Protein AF-A0A0A1UZB1-F1 (afdb_monomer_lite)

InterPro domains:
  IPR011012 Longin-like domain superfamily [SSF64356] (2-41)
  IPR022775 AP complex, mu/sigma subunit [PF01217] (2-42)
  IPR039652 Coatomer subunit zeta [PTHR11043] (2-69)

Sequence (79 aa):
QSVDKRTIIENYDLVSLAIDEIVDDGVILETDPTIIVQRVSRAPAQDVPIGRIDLSEQGVNNLAQLGKSKLADWLRQGL

Organism: NCBI:txid568076

Radius of gyration: 24.56 Å; chains: 1; bounding box: 45×54×46 Å

Secondary structure (DSSP, 8-state):
----HHHHHHTHHHHHHHHHHHEETTEE----HHHHHHHHTS-------GGGS--SHHHHHHHHHHHHHHHHHHHHH--

Foldseek 3Di:
DDDDPVVCVVPVQLVVQLVCQQDDPNDGHDDPPVVSCVVSVDDDPPPPPPVPCPPDPVSVVVVVVVVVVVVVVVVVVVD

Structure (mmCIF, N/CA/C/O backbone):
data_AF-A0A0A1UZB1-F1
#
_entry.id   AF-A0A0A1UZB1-F1
#
loop_
_atom_site.group_PDB
_atom_site.id
_atom_s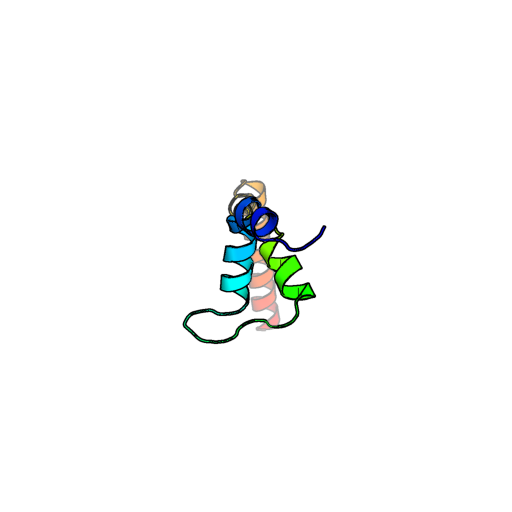ite.type_symbol
_atom_site.label_atom_id
_atom_site.label_alt_id
_atom_site.label_comp_id
_atom_site.label_asym_id
_atom_site.label_entity_id
_atom_site.label_seq_id
_atom_site.pdbx_PDB_ins_code
_atom_site.Cartn_x
_atom_site.Cartn_y
_atom_site.Cartn_z
_atom_site.occupancy
_atom_site.B_iso_or_equiv
_atom_site.auth_seq_id
_atom_site.auth_comp_id
_atom_site.auth_asym_id
_atom_site.auth_atom_id
_atom_site.pdbx_PDB_model_num
ATOM 1 N N . GLN A 1 1 ? -1.160 -8.851 14.901 1.00 63.28 1 GLN A N 1
ATOM 2 C CA . GLN A 1 1 ? -2.613 -8.785 14.654 1.00 63.28 1 GLN A CA 1
ATOM 3 C C . GLN A 1 1 ? -2.985 -10.016 13.847 1.00 63.28 1 GLN A C 1
ATOM 5 O O . GLN A 1 1 ? -2.271 -10.317 12.900 1.00 63.28 1 GLN A O 1
ATOM 10 N N . SER A 1 2 ? -3.982 -10.790 14.274 1.00 81.50 2 SER A N 1
ATOM 11 C CA . SER A 1 2 ? -4.442 -11.941 13.486 1.00 81.50 2 SER A CA 1
ATOM 12 C C . SER A 1 2 ? -5.292 -11.431 12.328 1.00 81.50 2 SER A C 1
ATOM 14 O O . SER A 1 2 ? -6.080 -10.511 12.528 1.00 81.50 2 SER A O 1
ATOM 16 N N . VAL A 1 3 ? -5.144 -12.009 11.137 1.00 87.75 3 VAL A N 1
ATOM 17 C CA . VAL A 1 3 ? -6.017 -11.687 10.003 1.00 87.75 3 VAL A CA 1
ATOM 18 C C . VAL A 1 3 ? -7.301 -12.490 10.170 1.00 87.75 3 VAL A C 1
ATOM 20 O O . VAL A 1 3 ? -7.327 -13.696 9.941 1.00 87.75 3 VAL A O 1
ATOM 23 N N . ASP A 1 4 ? -8.357 -11.830 10.624 1.00 94.44 4 ASP A N 1
ATOM 24 C CA . ASP A 1 4 ? -9.695 -12.397 10.735 1.00 94.44 4 ASP A CA 1
ATOM 25 C C . ASP A 1 4 ? -10.722 -11.510 10.018 1.00 94.44 4 ASP A C 1
ATOM 27 O O . ASP A 1 4 ? -10.466 -10.347 9.699 1.00 94.44 4 ASP A O 1
ATOM 31 N N . LYS A 1 5 ? -11.911 -12.065 9.749 1.00 94.25 5 LYS A N 1
ATOM 32 C CA . LYS A 1 5 ? -12.970 -11.357 9.010 1.00 94.25 5 LYS A CA 1
ATOM 33 C C . LYS A 1 5 ? -13.306 -10.008 9.648 1.00 94.25 5 LYS A C 1
ATOM 35 O O . LYS A 1 5 ? -13.575 -9.048 8.932 1.00 94.25 5 LYS A O 1
ATOM 40 N N . ARG A 1 6 ? -13.291 -9.937 10.981 1.00 94.81 6 ARG A N 1
ATOM 41 C CA . ARG A 1 6 ? -13.568 -8.704 11.710 1.00 94.81 6 ARG A CA 1
ATOM 42 C C . ARG A 1 6 ? -12.490 -7.652 11.453 1.00 94.81 6 ARG A C 1
ATOM 44 O O . ARG A 1 6 ? -12.848 -6.552 11.052 1.00 94.81 6 ARG A O 1
ATOM 51 N N . THR A 1 7 ? -11.208 -8.004 11.579 1.00 94.38 7 THR A N 1
ATOM 52 C CA . THR A 1 7 ? -10.095 -7.082 11.293 1.00 94.38 7 THR A CA 1
ATOM 53 C C . THR A 1 7 ? -10.135 -6.561 9.855 1.00 94.38 7 THR A C 1
ATOM 55 O O . THR A 1 7 ? -9.893 -5.376 9.637 1.00 94.38 7 THR A O 1
ATOM 58 N N . ILE A 1 8 ? -10.470 -7.412 8.878 1.00 94.44 8 ILE A N 1
ATOM 59 C CA . ILE A 1 8 ? -10.587 -6.998 7.468 1.00 94.44 8 ILE A CA 1
ATOM 60 C C . ILE A 1 8 ? -11.705 -5.968 7.293 1.00 94.44 8 ILE A C 1
ATOM 62 O O . ILE A 1 8 ? -11.508 -4.970 6.613 1.00 94.44 8 ILE A O 1
ATOM 66 N N . ILE A 1 9 ? -12.866 -6.189 7.916 1.00 95.50 9 ILE A N 1
ATOM 67 C CA . ILE A 1 9 ? -14.004 -5.264 7.822 1.00 95.50 9 ILE A CA 1
ATOM 68 C C . ILE A 1 9 ? -13.690 -3.938 8.524 1.00 95.50 9 ILE A C 1
ATOM 70 O O . ILE A 1 9 ? -13.995 -2.877 7.989 1.00 95.50 9 ILE A O 1
ATOM 74 N N . GLU A 1 10 ? -13.060 -3.986 9.699 1.00 95.50 10 GLU A N 1
ATOM 75 C CA . GLU A 1 10 ? -12.676 -2.790 10.461 1.00 95.50 10 GLU A CA 1
ATOM 76 C C . GLU A 1 10 ? -11.626 -1.936 9.728 1.00 95.50 10 GLU A C 1
ATOM 78 O O . GLU A 1 10 ? -11.583 -0.727 9.932 1.00 95.50 10 GLU A O 1
ATOM 83 N N . ASN A 1 11 ? -10.819 -2.542 8.849 1.00 92.75 11 ASN A N 1
ATOM 84 C CA . ASN A 1 11 ? -9.769 -1.871 8.073 1.00 92.75 11 ASN A CA 1
ATOM 85 C C . ASN A 1 11 ? -10.028 -1.943 6.559 1.00 92.75 11 ASN A C 1
ATOM 87 O O . ASN A 1 11 ? -9.086 -1.942 5.766 1.00 92.75 11 ASN A O 1
ATOM 91 N N . TYR A 1 12 ? -11.298 -2.032 6.152 1.00 94.75 12 TYR A N 1
ATOM 92 C CA . TYR A 1 12 ? -11.664 -2.287 4.757 1.00 94.75 12 TYR A CA 1
ATOM 93 C C . TYR A 1 12 ? -11.135 -1.221 3.789 1.00 94.75 12 TYR A C 1
ATOM 95 O O . TYR A 1 12 ? -10.753 -1.560 2.677 1.00 94.75 12 TYR A O 1
ATOM 103 N N . ASP A 1 13 ? -11.051 0.037 4.225 1.00 93.31 13 ASP A N 1
ATOM 104 C CA . ASP A 1 13 ? -10.477 1.141 3.446 1.00 93.31 13 ASP A CA 1
ATOM 105 C C . ASP A 1 13 ? -9.041 0.831 2.984 1.00 93.31 13 ASP A C 1
ATOM 107 O O . ASP A 1 13 ? -8.755 0.770 1.790 1.00 93.31 13 ASP A O 1
ATOM 111 N N . LEU A 1 14 ? -8.160 0.469 3.923 1.00 92.62 14 LEU A N 1
ATOM 112 C CA . LEU A 1 14 ? -6.778 0.082 3.618 1.00 92.62 14 LEU A CA 1
ATOM 113 C C . LEU A 1 14 ? -6.693 -1.183 2.757 1.00 92.62 14 LEU A C 1
ATOM 115 O O . LEU A 1 14 ? -5.823 -1.284 1.895 1.00 92.62 14 LEU A O 1
ATOM 119 N N . VAL A 1 15 ? -7.584 -2.153 2.980 1.00 94.00 15 VAL A N 1
ATOM 120 C CA . VAL A 1 15 ? -7.633 -3.382 2.172 1.00 94.00 15 VAL A CA 1
ATOM 121 C C . VAL A 1 15 ? -8.053 -3.071 0.736 1.00 94.00 15 VAL A C 1
ATOM 123 O O . VAL A 1 15 ? -7.473 -3.620 -0.196 1.00 94.00 15 VAL A O 1
ATOM 126 N N . SER A 1 16 ? -9.021 -2.175 0.547 1.00 94.00 16 SER A N 1
ATOM 127 C CA . SER A 1 16 ? -9.474 -1.742 -0.775 1.00 94.00 16 SER A CA 1
ATOM 128 C C . SER A 1 16 ? -8.370 -0.995 -1.524 1.00 94.00 16 SER A C 1
ATOM 130 O O . SER A 1 16 ? -8.156 -1.273 -2.699 1.00 94.00 16 SER A O 1
ATOM 132 N N . LEU A 1 17 ? -7.630 -0.114 -0.843 1.00 93.75 17 LEU A N 1
ATOM 133 C CA . LEU A 1 17 ? -6.473 0.581 -1.421 1.00 93.75 17 LEU A CA 1
ATOM 134 C C . LEU A 1 17 ? -5.350 -0.389 -1.807 1.00 93.75 17 LEU A C 1
ATOM 136 O O . LEU A 1 17 ? -4.727 -0.237 -2.851 1.00 93.75 17 LEU A O 1
ATOM 140 N N . ALA A 1 18 ? -5.096 -1.414 -0.990 1.00 93.94 1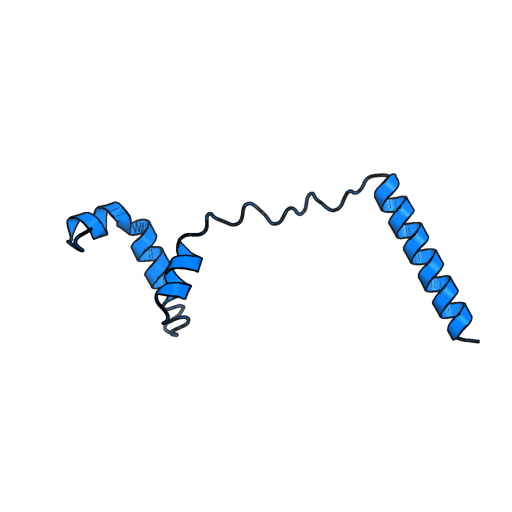8 ALA A N 1
ATOM 141 C CA . ALA A 1 18 ? -4.109 -2.437 -1.324 1.00 93.94 18 ALA A CA 1
ATOM 142 C C . ALA A 1 18 ? -4.496 -3.223 -2.583 1.00 93.94 18 ALA A C 1
ATOM 144 O O . ALA A 1 18 ? -3.617 -3.583 -3.355 1.00 93.94 18 ALA A O 1
ATOM 145 N N . ILE A 1 19 ? -5.788 -3.481 -2.804 1.00 94.31 19 ILE A N 1
ATOM 146 C CA . ILE A 1 19 ? -6.262 -4.162 -4.016 1.00 94.31 19 ILE A CA 1
ATOM 147 C C . ILE A 1 19 ? -6.061 -3.280 -5.256 1.00 94.31 19 ILE A C 1
ATOM 149 O O . ILE A 1 19 ? -5.561 -3.792 -6.255 1.00 94.31 19 ILE A O 1
ATOM 153 N N . ASP A 1 20 ? -6.391 -1.990 -5.165 1.00 93.44 20 ASP A N 1
ATOM 154 C CA . ASP A 1 20 ? -6.199 -0.995 -6.235 1.00 93.44 20 ASP A CA 1
ATOM 155 C C . ASP A 1 20 ? -4.723 -0.878 -6.660 1.00 93.44 20 ASP A C 1
ATOM 157 O O . ASP A 1 20 ? -4.396 -0.850 -7.840 1.00 93.44 20 ASP A O 1
ATOM 161 N N . GLU A 1 21 ? -3.795 -0.929 -5.699 1.00 93.44 21 GLU A N 1
ATOM 162 C CA . GLU A 1 21 ? -2.356 -0.890 -5.994 1.00 93.44 21 GLU A CA 1
ATOM 163 C C . GLU A 1 21 ? -1.829 -2.198 -6.618 1.00 93.44 21 GLU A C 1
ATOM 165 O O . GLU A 1 21 ? -0.850 -2.188 -7.367 1.00 93.44 21 GLU A O 1
ATOM 170 N N . ILE A 1 22 ? -2.447 -3.344 -6.310 1.00 95.69 22 ILE A N 1
ATOM 171 C CA . ILE A 1 22 ? -2.026 -4.642 -6.863 1.00 95.69 22 ILE A CA 1
ATOM 172 C C . ILE A 1 22 ? -2.520 -4.795 -8.303 1.00 95.69 22 ILE A C 1
ATOM 174 O O . ILE A 1 22 ? -1.775 -5.289 -9.155 1.00 95.69 22 ILE A O 1
ATOM 178 N N . VAL A 1 23 ? -3.771 -4.413 -8.577 1.00 95.69 23 VAL A N 1
ATOM 179 C CA . VAL A 1 23 ? -4.415 -4.595 -9.882 1.00 95.69 23 VAL A CA 1
ATOM 180 C C . VAL A 1 23 ? -5.170 -3.340 -10.292 1.00 95.69 23 VAL A C 1
ATOM 182 O O . VAL A 1 23 ? -6.122 -2.954 -9.621 1.00 95.69 23 VAL A O 1
ATOM 185 N N . ASP A 1 24 ? -4.836 -2.821 -11.471 1.00 90.00 24 ASP A N 1
ATOM 186 C CA . ASP A 1 24 ? -5.547 -1.720 -12.121 1.00 90.00 24 ASP A CA 1
ATOM 187 C C . ASP A 1 24 ? -5.998 -2.149 -13.524 1.00 90.00 24 ASP A C 1
ATOM 189 O O . ASP A 1 24 ? -5.229 -2.758 -14.270 1.00 90.00 24 ASP A O 1
ATOM 193 N N . ASP A 1 25 ? -7.268 -1.918 -13.863 1.00 89.44 25 ASP A N 1
ATOM 194 C CA . ASP A 1 25 ? -7.902 -2.310 -15.136 1.00 89.44 25 ASP A CA 1
ATOM 195 C C . ASP A 1 25 ? -7.626 -3.767 -15.594 1.00 89.44 25 ASP A C 1
ATOM 197 O O . ASP A 1 25 ? -7.599 -4.101 -16.782 1.00 89.44 25 ASP A O 1
ATOM 201 N N . GLY A 1 26 ? -7.437 -4.684 -14.637 1.00 90.19 26 GLY A N 1
ATOM 202 C CA . GLY A 1 26 ? -7.130 -6.097 -14.899 1.00 90.19 26 GLY A CA 1
ATOM 203 C C . GLY A 1 26 ? -5.655 -6.390 -15.202 1.00 90.19 26 GLY A C 1
ATOM 204 O O . GLY A 1 26 ? -5.312 -7.528 -15.531 1.00 90.19 26 GLY A O 1
ATOM 205 N N . VAL A 1 27 ? -4.779 -5.396 -15.063 1.00 93.88 27 VAL A N 1
ATOM 206 C CA . VAL A 1 27 ? -3.324 -5.509 -15.168 1.00 93.88 27 VAL A CA 1
ATOM 207 C C . VAL A 1 27 ? -2.718 -5.508 -13.770 1.00 93.88 27 VAL A C 1
ATOM 209 O O . VAL A 1 27 ? -3.032 -4.666 -12.937 1.00 93.88 27 VAL A O 1
ATOM 212 N N . ILE A 1 28 ? -1.822 -6.456 -13.508 1.00 94.56 28 ILE A N 1
ATOM 213 C CA . ILE A 1 28 ? -1.062 -6.481 -12.256 1.00 94.56 28 ILE A CA 1
ATOM 214 C C . ILE A 1 28 ? -0.005 -5.374 -12.315 1.00 94.56 28 ILE A C 1
ATOM 216 O O . ILE A 1 28 ? 0.847 -5.398 -13.207 1.00 94.56 28 ILE A O 1
ATOM 220 N N . LEU A 1 29 ? -0.055 -4.431 -11.373 1.00 93.44 29 LEU A N 1
ATOM 221 C CA . LEU A 1 29 ? 0.880 -3.307 -11.298 1.00 93.44 29 LEU A CA 1
ATOM 222 C C . LEU A 1 29 ? 2.046 -3.595 -10.354 1.00 93.44 29 LEU A C 1
ATOM 224 O O . LEU A 1 29 ? 3.208 -3.475 -10.743 1.00 93.44 29 LEU A O 1
ATOM 228 N N . GLU A 1 30 ? 1.739 -3.981 -9.116 1.00 94.06 30 GLU A N 1
ATOM 229 C CA . GLU A 1 30 ? 2.724 -4.198 -8.063 1.00 94.06 30 GLU A CA 1
ATOM 230 C C . GLU A 1 30 ? 2.447 -5.508 -7.325 1.00 94.06 30 GLU A C 1
ATOM 232 O O . GLU A 1 30 ? 1.306 -5.873 -7.047 1.00 94.06 30 GLU A O 1
ATOM 237 N N . THR A 1 31 ? 3.514 -6.239 -7.007 1.00 93.31 31 THR A N 1
ATOM 238 C CA . THR A 1 31 ? 3.411 -7.541 -6.322 1.00 93.31 31 THR A CA 1
ATOM 239 C C . THR A 1 31 ? 4.261 -7.614 -5.064 1.00 93.31 31 THR A C 1
ATOM 241 O O . THR A 1 31 ? 4.053 -8.513 -4.246 1.00 93.31 31 THR A O 1
ATOM 244 N N . ASP A 1 32 ? 5.193 -6.673 -4.871 1.00 96.12 32 ASP A N 1
ATOM 245 C CA . ASP A 1 32 ? 5.985 -6.611 -3.650 1.00 96.12 32 ASP A CA 1
ATOM 246 C C . ASP A 1 32 ? 5.136 -6.027 -2.504 1.00 96.12 32 ASP A C 1
ATOM 248 O O . ASP A 1 32 ? 4.764 -4.846 -2.542 1.00 96.12 32 ASP A O 1
ATOM 252 N N . PRO A 1 33 ? 4.856 -6.806 -1.441 1.00 92.25 33 PRO A N 1
ATOM 253 C CA . PRO A 1 33 ? 4.047 -6.345 -0.316 1.00 92.25 33 PRO A CA 1
ATOM 254 C C . PRO A 1 33 ? 4.668 -5.144 0.405 1.00 92.25 33 PRO A C 1
ATOM 256 O O . PRO A 1 33 ? 3.945 -4.317 0.959 1.00 92.25 33 PRO A O 1
ATOM 259 N N . THR A 1 34 ? 5.995 -5.014 0.391 1.00 94.88 34 THR A N 1
ATOM 260 C CA . THR A 1 34 ? 6.705 -3.883 0.998 1.00 94.88 34 THR A CA 1
ATOM 261 C C . THR A 1 34 ? 6.381 -2.594 0.259 1.00 94.88 34 THR A C 1
ATOM 263 O O . THR A 1 34 ? 6.142 -1.560 0.884 1.00 94.88 34 THR A O 1
ATOM 266 N N . ILE A 1 35 ? 6.357 -2.661 -1.072 1.00 93.06 35 ILE A N 1
ATOM 267 C CA . ILE A 1 35 ? 6.091 -1.507 -1.925 1.00 93.06 35 ILE A CA 1
ATOM 268 C C . ILE A 1 35 ? 4.615 -1.117 -1.829 1.00 93.06 35 ILE A C 1
ATOM 270 O O . ILE A 1 35 ? 4.320 0.060 -1.625 1.00 93.06 35 ILE A O 1
ATOM 274 N N . ILE A 1 36 ? 3.707 -2.096 -1.874 1.00 94.31 36 ILE A N 1
ATOM 275 C CA . ILE A 1 36 ? 2.262 -1.870 -1.728 1.00 94.31 36 ILE A CA 1
ATOM 276 C C . ILE A 1 36 ? 1.972 -1.163 -0.404 1.00 94.31 36 ILE A C 1
ATOM 278 O O . ILE A 1 36 ? 1.394 -0.079 -0.404 1.00 94.31 36 ILE A O 1
ATOM 282 N N . VAL A 1 37 ? 2.454 -1.711 0.722 1.00 92.75 37 VAL A N 1
ATOM 283 C CA . VAL A 1 37 ? 2.251 -1.114 2.053 1.00 92.75 37 VAL A CA 1
ATOM 284 C C . VAL A 1 37 ? 2.766 0.321 2.099 1.00 92.75 37 VAL A C 1
ATOM 286 O O . VAL A 1 37 ? 2.066 1.196 2.595 1.00 92.75 37 VAL A O 1
ATOM 289 N N . GLN A 1 38 ? 3.954 0.588 1.552 1.00 92.12 38 GLN A N 1
ATOM 290 C CA . GLN A 1 38 ? 4.522 1.937 1.538 1.00 92.12 38 GLN A CA 1
ATOM 291 C C . GLN A 1 38 ? 3.718 2.941 0.714 1.00 92.12 38 GLN A C 1
ATOM 293 O O . GLN A 1 38 ? 3.797 4.133 1.011 1.00 92.12 38 GLN A O 1
ATOM 298 N N . ARG A 1 39 ? 3.028 2.505 -0.343 1.00 89.25 39 ARG A N 1
ATOM 299 C CA . ARG A 1 39 ? 2.232 3.383 -1.209 1.00 89.25 39 ARG A CA 1
ATOM 300 C C . ARG A 1 39 ? 0.871 3.663 -0.582 1.00 89.25 39 ARG A C 1
ATOM 302 O O . ARG A 1 39 ? 0.532 4.830 -0.405 1.00 89.25 39 ARG A O 1
ATOM 309 N N . VAL A 1 40 ? 0.176 2.624 -0.121 1.00 90.25 40 VAL A N 1
ATOM 310 C CA . VAL A 1 40 ? -1.169 2.751 0.468 1.00 90.25 40 VAL A CA 1
ATOM 311 C C . VAL A 1 40 ? -1.172 3.358 1.873 1.00 90.25 40 VAL A C 1
ATOM 313 O O . VAL A 1 40 ? -2.189 3.883 2.311 1.00 90.25 40 VAL A O 1
ATOM 316 N N . SER A 1 41 ? -0.047 3.325 2.599 1.00 87.38 41 SER A N 1
ATOM 317 C CA . SER A 1 41 ? 0.055 3.920 3.941 1.00 87.38 41 SER A CA 1
ATOM 318 C C . SER A 1 41 ? 0.368 5.417 3.939 1.00 87.38 41 SER A C 1
ATOM 320 O O . SER A 1 41 ? 0.445 6.029 5.008 1.00 87.38 41 SER A O 1
ATOM 322 N N . ARG A 1 42 ? 0.665 6.013 2.780 1.00 82.19 42 ARG A N 1
ATOM 323 C CA . ARG A 1 42 ? 0.966 7.445 2.702 1.00 82.19 42 ARG A CA 1
ATOM 324 C C . ARG A 1 42 ? -0.342 8.212 2.787 1.00 82.19 42 ARG A C 1
ATOM 326 O O . ARG A 1 42 ? -1.285 7.919 2.062 1.00 82.19 42 ARG A O 1
ATOM 333 N N . ALA A 1 43 ? -0.379 9.220 3.656 1.00 72.88 43 ALA A N 1
ATOM 334 C CA . ALA A 1 43 ? -1.450 10.206 3.605 1.00 72.88 43 ALA A CA 1
ATOM 335 C C . ALA A 1 43 ? -1.534 10.772 2.174 1.00 72.88 43 ALA A C 1
ATOM 337 O O . ALA A 1 43 ? -0.480 10.874 1.528 1.00 72.88 43 ALA A O 1
ATOM 338 N N . PRO A 1 44 ? -2.736 11.153 1.690 1.00 65.69 44 PRO A N 1
ATOM 339 C CA . PRO A 1 44 ? -2.873 11.841 0.413 1.00 65.69 44 PRO A CA 1
ATOM 340 C C . PRO A 1 44 ? -1.812 12.92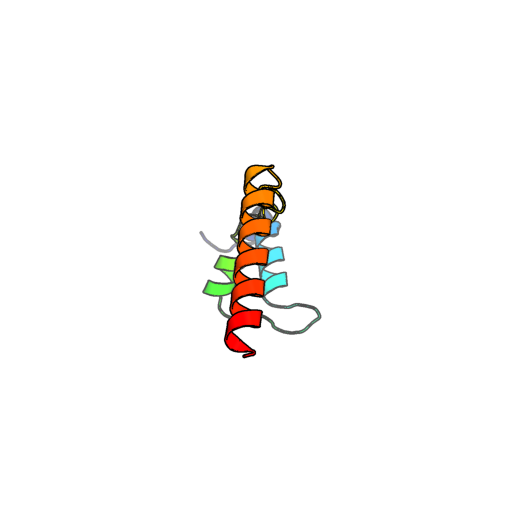5 0.372 1.00 65.69 44 PRO A C 1
ATOM 342 O O . PRO A 1 44 ? -1.688 13.670 1.349 1.00 65.69 44 PRO A O 1
ATOM 345 N N . ALA A 1 45 ? -0.991 12.950 -0.681 1.00 64.69 45 ALA A N 1
ATOM 346 C CA . ALA A 1 45 ? -0.001 13.999 -0.837 1.00 64.69 45 ALA A CA 1
ATOM 347 C C . ALA A 1 45 ? -0.785 15.309 -0.862 1.00 64.69 45 ALA A C 1
ATOM 349 O O . ALA A 1 45 ? -1.401 15.648 -1.869 1.00 64.69 45 ALA A O 1
ATOM 350 N N . GLN A 1 46 ? -0.850 15.963 0.301 1.00 57.53 46 GLN A N 1
ATOM 351 C CA . GLN A 1 46 ? -1.469 17.256 0.491 1.00 57.53 46 GLN A CA 1
ATOM 352 C C . GLN A 1 46 ? -0.860 18.112 -0.600 1.00 57.53 46 GLN A C 1
ATOM 354 O O . GLN A 1 46 ? 0.370 18.181 -0.634 1.00 57.53 46 GLN A O 1
ATOM 359 N N . ASP A 1 47 ? -1.716 18.570 -1.522 1.00 53.28 47 ASP A N 1
ATOM 360 C CA . ASP A 1 47 ? -1.392 19.233 -2.781 1.00 53.28 47 ASP A CA 1
ATOM 361 C C . ASP A 1 47 ? 0.084 19.588 -2.883 1.00 53.28 47 ASP A C 1
ATOM 363 O O . ASP A 1 47 ? 0.577 20.393 -2.081 1.00 53.28 47 ASP A O 1
ATOM 367 N N . VAL A 1 48 ? 0.781 19.020 -3.880 1.00 56.97 48 VAL A N 1
ATOM 368 C CA . VAL A 1 48 ? 2.057 19.571 -4.363 1.00 56.97 48 VAL A CA 1
ATOM 369 C C . VAL A 1 48 ? 1.954 21.080 -4.195 1.00 56.97 48 VAL A C 1
ATOM 371 O O . VAL A 1 48 ? 1.005 21.639 -4.743 1.00 56.97 48 VAL A O 1
ATOM 374 N N . PRO A 1 49 ? 2.800 21.741 -3.386 1.00 54.47 49 PRO A N 1
ATOM 375 C CA . PRO A 1 49 ? 2.575 23.132 -3.050 1.00 54.47 49 PRO A CA 1
ATOM 376 C C . PRO A 1 49 ? 2.817 23.968 -4.307 1.00 54.47 49 PRO A C 1
ATOM 378 O O . PRO A 1 49 ? 3.889 24.536 -4.503 1.00 54.47 49 PRO A O 1
ATOM 381 N N . ILE A 1 50 ? 1.789 24.086 -5.150 1.00 54.56 50 ILE A N 1
ATOM 382 C CA . ILE A 1 50 ? 1.700 25.028 -6.265 1.00 54.56 50 ILE A CA 1
ATOM 383 C C . ILE A 1 50 ? 1.732 26.466 -5.703 1.00 54.56 50 ILE A C 1
ATOM 385 O O . ILE A 1 50 ? 1.944 27.422 -6.435 1.00 54.56 50 ILE A O 1
ATOM 389 N N . GLY A 1 51 ? 1.642 26.638 -4.378 1.00 55.38 51 GLY A N 1
ATOM 390 C CA . GLY A 1 51 ? 1.894 27.895 -3.673 1.00 55.38 51 GLY A CA 1
ATOM 391 C C . GLY A 1 51 ? 3.364 28.238 -3.385 1.00 55.38 51 GLY A C 1
ATOM 392 O O . GLY A 1 51 ? 3.600 29.249 -2.734 1.00 55.38 51 GLY A O 1
ATOM 393 N N . ARG A 1 52 ? 4.362 27.437 -3.804 1.00 50.16 52 ARG A N 1
ATOM 394 C CA . ARG A 1 52 ? 5.797 27.742 -3.573 1.00 50.16 52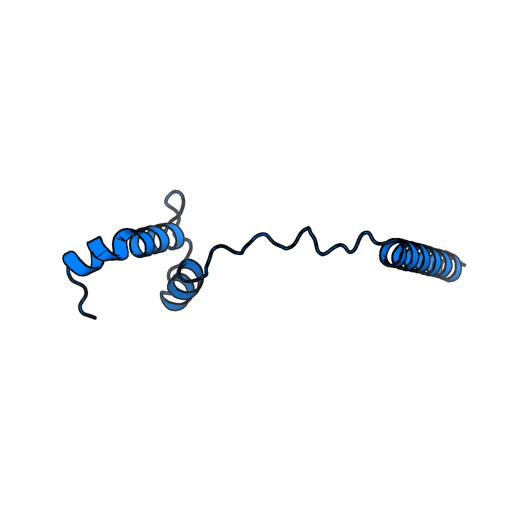 ARG A CA 1
ATOM 395 C C . ARG A 1 52 ? 6.571 28.229 -4.798 1.00 50.16 52 ARG A C 1
ATOM 397 O O . ARG A 1 52 ? 7.800 28.273 -4.763 1.00 50.16 52 ARG A O 1
ATOM 404 N N . ILE A 1 53 ? 5.883 28.668 -5.848 1.00 55.09 53 ILE A N 1
ATOM 405 C CA . ILE A 1 53 ? 6.464 29.730 -6.670 1.00 55.09 53 ILE A CA 1
ATOM 406 C C . ILE A 1 53 ? 6.211 31.008 -5.877 1.00 55.09 53 ILE A C 1
ATOM 408 O O . ILE A 1 53 ? 5.089 31.504 -5.843 1.00 55.09 53 ILE A O 1
ATOM 412 N N . ASP A 1 54 ? 7.233 31.491 -5.174 1.00 56.88 54 ASP A N 1
ATOM 413 C CA . ASP A 1 54 ? 7.190 32.808 -4.547 1.00 56.88 54 ASP A CA 1
ATOM 414 C C . ASP A 1 54 ? 7.119 33.860 -5.667 1.00 56.88 54 ASP A C 1
ATOM 416 O O . ASP A 1 54 ? 8.135 34.339 -6.169 1.00 56.88 54 ASP A O 1
ATOM 420 N N . LEU A 1 55 ? 5.898 34.171 -6.116 1.00 58.34 55 LEU A N 1
ATOM 421 C CA . LEU A 1 55 ? 5.570 35.238 -7.068 1.00 58.34 55 LEU A CA 1
ATOM 422 C C . LEU A 1 55 ? 5.704 36.623 -6.402 1.00 58.34 55 LEU A C 1
ATOM 424 O O . LEU A 1 55 ? 4.933 37.539 -6.681 1.00 58.34 55 LEU A O 1
ATOM 428 N N . SER A 1 56 ? 6.652 36.773 -5.478 1.00 65.75 56 SER A N 1
ATOM 429 C CA . SER A 1 56 ? 7.005 38.047 -4.872 1.00 65.75 56 SER A CA 1
ATOM 430 C C . SER A 1 56 ? 7.801 38.892 -5.866 1.00 65.75 56 SER A C 1
ATOM 432 O O . SER A 1 56 ? 8.453 38.378 -6.781 1.00 65.75 56 SER A O 1
ATOM 434 N N . GLU A 1 57 ? 7.809 40.211 -5.671 1.00 63.66 57 GLU A N 1
ATOM 435 C CA . GLU A 1 57 ? 8.648 41.127 -6.457 1.00 63.66 57 GLU A CA 1
ATOM 436 C C . GLU A 1 57 ? 10.131 40.710 -6.432 1.00 63.66 57 GLU A C 1
ATOM 438 O O . GLU A 1 57 ? 10.858 40.913 -7.403 1.00 63.66 57 GLU A O 1
ATOM 443 N N . GLN A 1 58 ? 10.577 40.058 -5.354 1.00 68.44 58 GLN A N 1
ATOM 444 C CA . GLN A 1 58 ? 11.933 39.526 -5.226 1.00 68.44 58 GLN A CA 1
ATOM 445 C C . GLN A 1 58 ? 12.144 38.280 -6.100 1.00 68.44 58 GLN A C 1
ATOM 447 O O . GLN A 1 58 ? 13.147 38.201 -6.810 1.00 68.44 58 GLN A O 1
ATOM 452 N N . GLY A 1 59 ? 11.189 37.343 -6.123 1.00 74.31 59 GLY A N 1
ATOM 453 C CA . GLY A 1 59 ? 11.228 36.165 -6.995 1.00 74.31 59 GLY A CA 1
ATOM 454 C C . GLY A 1 59 ? 11.232 3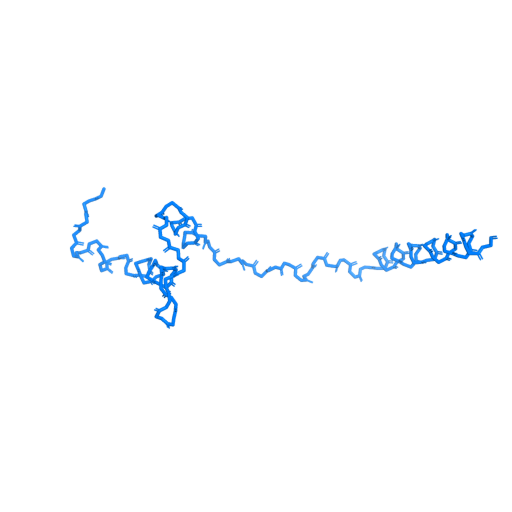6.536 -8.480 1.00 74.31 59 GLY A C 1
ATOM 455 O O . GLY A 1 59 ? 12.075 36.058 -9.241 1.00 74.31 59 GLY A O 1
ATOM 456 N N . VAL A 1 60 ? 10.364 37.469 -8.884 1.00 79.00 60 VAL A N 1
ATOM 457 C CA . VAL A 1 60 ? 10.292 37.965 -10.269 1.00 79.00 60 VAL A CA 1
ATOM 458 C C . VAL A 1 60 ? 11.581 38.690 -10.673 1.00 79.00 60 VAL A C 1
ATOM 460 O O . VAL A 1 60 ? 12.105 38.446 -11.762 1.00 79.00 60 VAL A O 1
ATOM 463 N N . ASN A 1 61 ? 12.149 39.521 -9.793 1.00 81.69 61 ASN A N 1
ATOM 464 C CA . ASN A 1 61 ? 13.413 40.212 -10.062 1.00 81.69 61 ASN A CA 1
ATOM 465 C C . ASN A 1 61 ? 14.593 39.241 -10.201 1.00 81.69 61 ASN A C 1
ATOM 467 O O . ASN A 1 61 ? 15.431 39.420 -11.089 1.00 81.69 61 ASN A O 1
ATOM 471 N N . ASN A 1 62 ? 14.635 38.187 -9.385 1.00 78.81 62 ASN A N 1
ATOM 472 C CA . ASN A 1 62 ? 15.668 37.155 -9.468 1.00 78.81 62 ASN A CA 1
ATOM 473 C C . ASN A 1 62 ? 15.550 36.345 -10.770 1.00 78.81 62 ASN A C 1
ATOM 475 O O . ASN A 1 62 ? 16.558 36.106 -11.438 1.00 78.81 62 ASN A O 1
ATOM 479 N N . LEU A 1 63 ? 14.330 35.991 -11.190 1.00 79.94 63 LEU A N 1
ATOM 480 C CA . LEU A 1 63 ? 14.084 35.316 -12.471 1.00 79.94 63 LEU A CA 1
ATOM 481 C C . LEU A 1 63 ? 14.438 36.201 -13.671 1.00 79.94 63 LEU A C 1
ATOM 483 O O . LEU A 1 63 ? 15.059 35.728 -14.623 1.00 79.94 63 LEU A O 1
ATOM 487 N N . ALA A 1 64 ? 14.104 37.491 -13.620 1.00 84.00 64 ALA A N 1
ATOM 488 C CA . ALA A 1 64 ? 14.456 38.439 -14.672 1.00 84.00 64 ALA A CA 1
ATOM 489 C C . ALA A 1 64 ? 15.979 38.624 -14.794 1.00 84.00 64 ALA A C 1
ATOM 491 O O . ALA A 1 64 ? 16.504 38.696 -15.907 1.00 84.00 64 ALA A O 1
ATOM 492 N N . GLN A 1 65 ? 16.704 38.666 -13.671 1.00 79.62 65 GLN A N 1
ATOM 493 C CA . GLN A 1 65 ? 18.170 38.723 -13.669 1.00 79.62 65 GLN A CA 1
ATOM 494 C C . GLN A 1 65 ? 18.795 37.439 -14.224 1.00 79.62 65 GLN A C 1
ATOM 496 O O . GLN A 1 65 ? 19.694 37.522 -15.059 1.00 79.62 65 GLN A O 1
ATOM 501 N N . LEU A 1 66 ? 18.275 36.271 -13.839 1.00 85.56 66 LEU A N 1
ATOM 502 C CA . LEU A 1 66 ? 18.712 34.973 -14.364 1.00 85.56 66 LEU A CA 1
ATOM 503 C C . LEU A 1 66 ? 18.441 34.826 -15.868 1.00 85.56 66 LEU A C 1
ATOM 505 O O . LEU A 1 66 ? 19.261 34.271 -16.594 1.00 85.56 66 LEU A O 1
ATOM 509 N N . GLY A 1 67 ? 17.309 35.336 -16.356 1.00 86.19 67 GLY A N 1
ATOM 510 C CA . GLY A 1 67 ? 17.003 35.357 -17.787 1.00 86.19 67 GLY A CA 1
ATOM 511 C C . GLY A 1 67 ? 17.968 36.251 -18.569 1.00 86.19 67 GLY A C 1
ATOM 512 O O . GLY A 1 67 ? 18.487 35.844 -19.608 1.00 86.19 67 GLY A O 1
ATOM 513 N N . LYS A 1 68 ? 18.262 37.448 -18.041 1.00 86.19 68 LYS A N 1
ATOM 514 C CA . LYS A 1 68 ? 19.211 38.389 -18.655 1.00 86.19 68 LYS A CA 1
ATOM 515 C C . LYS A 1 68 ? 20.636 37.841 -18.688 1.00 86.19 68 LYS A C 1
ATOM 517 O O . LYS A 1 68 ? 21.287 37.970 -19.722 1.00 86.19 68 LYS A O 1
ATOM 522 N N . SER A 1 69 ? 21.117 37.230 -17.604 1.00 80.88 69 SER A N 1
ATOM 523 C CA . SER A 1 69 ? 22.467 36.654 -17.570 1.00 80.88 69 SER A CA 1
ATOM 524 C C . SER A 1 69 ? 22.608 35.500 -18.560 1.00 80.88 69 SER A C 1
ATOM 526 O O . SER A 1 69 ? 23.537 35.508 -19.358 1.00 80.88 69 SER A O 1
ATOM 528 N N . LYS A 1 70 ? 21.634 34.584 -18.615 1.00 83.31 70 LYS A N 1
ATOM 529 C CA . LYS A 1 70 ? 21.658 33.461 -19.565 1.00 83.31 70 LYS A CA 1
ATOM 530 C C . LYS A 1 70 ? 21.608 33.902 -21.027 1.00 83.31 70 LYS A C 1
ATOM 532 O O . LYS A 1 70 ? 22.299 33.319 -21.857 1.00 83.31 70 LYS A O 1
ATOM 537 N N . LEU A 1 71 ? 20.820 34.929 -21.351 1.00 85.81 71 LEU A N 1
ATOM 538 C CA . LEU A 1 71 ? 20.802 35.508 -22.699 1.00 85.81 71 LEU A CA 1
ATOM 539 C C . LEU A 1 71 ? 22.129 36.188 -23.048 1.00 85.81 71 LEU A C 1
ATOM 541 O O . LEU A 1 71 ? 22.620 36.025 -24.162 1.00 85.81 71 LEU A O 1
ATOM 545 N N . ALA A 1 72 ? 22.723 36.925 -22.107 1.00 85.44 72 ALA A N 1
ATOM 546 C CA . ALA A 1 72 ? 24.032 37.540 -22.306 1.00 85.44 72 ALA A CA 1
ATOM 547 C C . ALA A 1 72 ? 25.135 36.486 -22.495 1.00 85.44 72 ALA A C 1
ATOM 549 O O . ALA A 1 72 ? 26.008 36.663 -23.342 1.00 85.44 72 ALA A O 1
ATOM 550 N N . ASP A 1 73 ? 25.072 35.378 -21.757 1.00 81.69 73 ASP A N 1
ATOM 551 C CA . ASP A 1 73 ? 26.004 34.261 -21.896 1.00 81.69 73 ASP A CA 1
ATOM 552 C C . ASP A 1 73 ? 25.826 33.538 -23.238 1.00 81.69 73 ASP A C 1
ATOM 554 O O . ASP A 1 73 ? 26.818 33.223 -23.891 1.00 81.69 73 ASP A O 1
ATOM 558 N N . TRP A 1 74 ? 24.586 33.356 -23.710 1.00 79.19 74 TRP A N 1
ATOM 559 C CA . TRP A 1 74 ? 24.310 32.806 -25.043 1.00 79.19 74 TRP A CA 1
ATOM 560 C C . TRP A 1 74 ? 24.842 33.711 -26.164 1.00 79.19 74 TRP A C 1
ATOM 562 O O . TRP A 1 74 ? 25.490 33.229 -27.088 1.00 79.19 74 TRP A O 1
ATOM 572 N N . LEU A 1 75 ? 24.648 35.030 -26.052 1.00 84.44 75 LEU A N 1
ATOM 573 C CA . LEU A 1 75 ? 25.199 35.999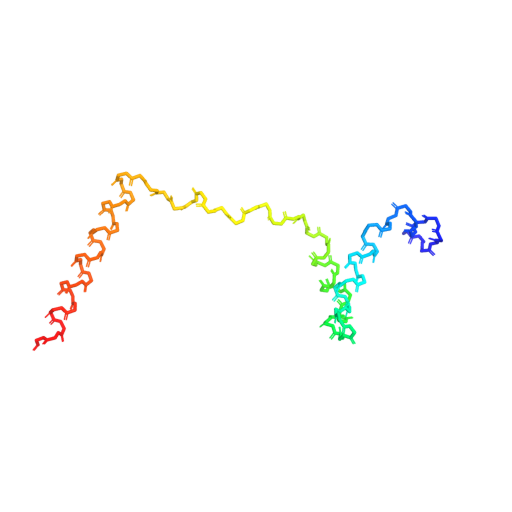 -27.007 1.00 84.44 75 LEU A CA 1
ATOM 574 C C . LEU A 1 75 ? 26.734 36.038 -26.991 1.00 84.44 75 LEU A C 1
ATOM 576 O O . LEU A 1 75 ? 27.343 36.263 -28.031 1.00 84.44 75 LEU A O 1
ATOM 580 N N . ARG A 1 76 ? 27.367 35.812 -25.832 1.00 80.19 76 ARG A N 1
ATOM 581 C CA . ARG A 1 76 ? 28.833 35.737 -25.707 1.00 80.19 76 ARG A CA 1
ATOM 582 C C . ARG A 1 76 ? 29.424 34.432 -26.228 1.00 80.19 76 ARG A C 1
ATOM 584 O O . ARG A 1 76 ? 30.563 34.451 -26.666 1.00 80.19 76 ARG A O 1
ATOM 591 N N . GLN A 1 77 ? 28.691 33.324 -26.144 1.00 77.50 77 GLN A N 1
ATOM 592 C CA . GLN A 1 77 ? 29.119 32.026 -26.683 1.00 77.50 77 GLN A CA 1
ATOM 593 C C . GLN A 1 77 ? 28.823 31.872 -28.184 1.00 77.50 77 GLN A C 1
ATOM 595 O O . GLN A 1 77 ? 29.371 30.976 -28.817 1.00 77.50 77 GLN A O 1
ATOM 600 N N . GLY A 1 78 ? 27.940 32.709 -28.742 1.00 61.91 78 GLY A N 1
ATOM 601 C CA . GLY A 1 78 ? 27.599 32.749 -30.168 1.00 61.91 78 GLY A CA 1
ATOM 602 C C . GLY A 1 78 ? 28.460 33.689 -31.028 1.00 61.91 78 GLY A C 1
ATOM 603 O O . GLY A 1 78 ? 28.146 33.854 -32.208 1.00 61.91 78 GLY A O 1
ATOM 604 N N . LEU A 1 79 ? 29.500 34.303 -30.451 1.00 50.16 79 LEU A N 1
ATOM 605 C CA . LEU A 1 79 ? 30.609 34.987 -31.137 1.00 50.16 79 LEU A CA 1
ATOM 606 C C . LEU A 1 79 ? 31.883 34.147 -30.996 1.00 50.16 79 LEU A C 1
ATOM 608 O O . LEU A 1 79 ? 32.699 34.186 -31.942 1.00 50.16 79 LEU A O 1
#

pLDDT: mean 82.03, std 14.08, range [50.16, 96.12]